Protein AF-A0A842TA79-F1 (afdb_monomer_lite)

pLDDT: mean 74.29, std 12.37, range [44.62, 91.69]

Secondary structure (DSSP, 8-state):
---EE---SHHHHHHHHHHHTTT--PEE--S-S-S-SS----PPPHHHHHHHHHHHHHHHHHHHHTT-

Sequence (68 aa):
MRILIVVGGIAGLTLNALLCQREYRPLIIEKTQEYGGLGGSLGLCNARIENLRKLRNILIKHLSAERF

Structure (mmCIF, N/CA/C/O backbone):
data_AF-A0A842TA79-F1
#
_entry.id   AF-A0A842TA79-F1
#
loop_
_atom_site.group_PDB
_atom_site.id
_atom_site.type_symbol
_atom_site.label_atom_id
_atom_site.label_alt_id
_atom_site.label_comp_id
_atom_site.label_asym_id
_atom_site.label_entity_id
_atom_site.label_seq_id
_atom_site.pdbx_PDB_ins_code
_atom_site.Cartn_x
_atom_site.Cartn_y
_atom_site.Cartn_z
_atom_site.occupancy
_atom_site.B_iso_or_equiv
_atom_site.auth_seq_id
_atom_site.auth_comp_id
_atom_site.auth_asym_id
_atom_site.auth_atom_id
_atom_site.pdbx_PDB_model_num
ATOM 1 N N . MET A 1 1 ? -13.041 -11.849 6.120 1.00 79.31 1 MET A N 1
ATOM 2 C CA . MET A 1 1 ? -12.721 -11.927 4.673 1.00 79.31 1 MET A CA 1
ATOM 3 C C . MET A 1 1 ? -11.217 -11.720 4.500 1.00 79.31 1 MET A C 1
ATOM 5 O O . MET A 1 1 ? -10.671 -10.911 5.241 1.00 79.31 1 MET A O 1
ATOM 9 N N . ARG A 1 2 ? -10.533 -12.453 3.611 1.00 86.12 2 ARG A N 1
ATOM 10 C CA . ARG A 1 2 ? -9.081 -12.298 3.371 1.00 86.12 2 ARG A CA 1
ATOM 11 C C . ARG A 1 2 ? -8.862 -11.603 2.027 1.00 86.12 2 ARG A C 1
ATOM 13 O O . ARG A 1 2 ? -9.468 -12.020 1.046 1.00 86.12 2 ARG A O 1
ATOM 20 N N . ILE A 1 3 ? -8.042 -10.551 2.000 1.00 89.44 3 ILE A N 1
ATOM 21 C CA . ILE A 1 3 ? -7.798 -9.726 0.808 1.00 89.44 3 ILE A CA 1
ATOM 22 C C . ILE A 1 3 ? -6.300 -9.742 0.503 1.00 89.44 3 ILE A C 1
ATOM 24 O O . ILE A 1 3 ? -5.488 -9.484 1.390 1.00 89.44 3 ILE A O 1
ATOM 28 N N . LEU A 1 4 ? -5.950 -10.047 -0.745 1.00 91.50 4 LEU A N 1
ATOM 29 C CA . LEU A 1 4 ? -4.581 -10.045 -1.250 1.00 91.50 4 LEU A CA 1
ATOM 30 C C . LEU A 1 4 ? -4.442 -8.954 -2.314 1.00 91.50 4 LEU A C 1
ATOM 32 O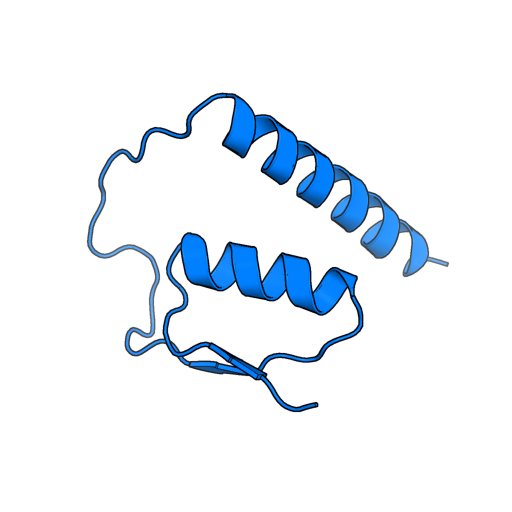 O . LEU A 1 4 ? -5.227 -8.911 -3.260 1.00 91.50 4 LEU A O 1
ATOM 36 N N . ILE A 1 5 ? -3.440 -8.093 -2.167 1.00 89.06 5 ILE A N 1
ATOM 37 C CA . ILE A 1 5 ? -3.109 -7.033 -3.119 1.00 89.06 5 ILE A CA 1
ATOM 38 C C . ILE A 1 5 ? -1.755 -7.387 -3.743 1.00 89.06 5 ILE A C 1
ATOM 40 O O . ILE A 1 5 ? -0.746 -7.403 -3.051 1.00 89.06 5 ILE A O 1
ATOM 44 N N . VAL A 1 6 ? -1.730 -7.687 -5.044 1.00 86.56 6 VAL A N 1
ATOM 45 C CA . VAL A 1 6 ? -0.541 -8.214 -5.765 1.00 86.56 6 VAL A CA 1
ATOM 46 C C . VAL A 1 6 ? 0.304 -7.095 -6.410 1.00 86.56 6 VAL A C 1
ATOM 48 O O . VAL A 1 6 ? 1.200 -7.340 -7.211 1.00 86.56 6 VAL A O 1
ATOM 51 N N . VAL A 1 7 ? -0.002 -5.837 -6.090 1.00 79.88 7 VAL A N 1
ATOM 52 C CA . VAL A 1 7 ? 0.680 -4.645 -6.607 1.00 79.88 7 VAL A CA 1
ATOM 53 C C . VAL A 1 7 ? 0.776 -3.632 -5.470 1.00 79.88 7 VAL A C 1
ATOM 55 O O . VAL A 1 7 ? -0.246 -3.259 -4.908 1.00 79.88 7 VAL A O 1
ATOM 58 N N . GLY A 1 8 ? 1.967 -3.158 -5.136 1.00 76.62 8 GLY A N 1
ATOM 59 C CA . GLY A 1 8 ? 2.259 -2.110 -4.147 1.00 76.62 8 GLY A CA 1
ATOM 60 C C . GLY A 1 8 ? 2.596 -0.750 -4.776 1.00 76.62 8 GLY A C 1
ATOM 61 O O . GLY A 1 8 ? 3.031 0.172 -4.095 1.00 76.62 8 GLY A O 1
ATOM 62 N N . GLY A 1 9 ? 2.324 -0.552 -6.068 1.00 82.00 9 GLY A N 1
ATOM 63 C CA . GLY A 1 9 ? 2.268 0.789 -6.656 1.00 82.00 9 GLY A CA 1
ATOM 64 C C . GLY A 1 9 ? 1.211 1.685 -5.983 1.00 82.00 9 GLY A C 1
ATOM 65 O O . GLY A 1 9 ? 0.399 1.236 -5.171 1.00 82.00 9 GLY A O 1
ATOM 66 N N . ILE A 1 10 ? 1.154 2.965 -6.368 1.00 82.75 10 ILE A N 1
ATOM 67 C CA . ILE A 1 10 ? 0.287 3.987 -5.736 1.00 82.75 10 ILE A CA 1
ATOM 68 C C . ILE A 1 10 ? -1.173 3.527 -5.580 1.00 82.75 10 ILE A C 1
ATOM 70 O O . ILE A 1 10 ? -1.776 3.734 -4.527 1.00 82.75 10 ILE A O 1
ATOM 74 N N . ALA A 1 11 ? -1.747 2.879 -6.598 1.00 83.25 11 ALA A N 1
ATOM 75 C CA . ALA A 1 11 ? -3.119 2.371 -6.538 1.00 83.25 11 ALA A CA 1
ATOM 76 C C . ALA A 1 11 ? -3.291 1.256 -5.491 1.00 83.25 11 ALA A C 1
ATOM 78 O O . ALA A 1 11 ? -4.265 1.262 -4.741 1.00 83.25 11 ALA A O 1
ATOM 79 N N . GLY A 1 12 ? -2.330 0.336 -5.408 1.00 86.44 12 GLY A N 1
ATOM 80 C CA . GLY A 1 12 ? -2.345 -0.772 -4.459 1.00 86.44 12 GLY A CA 1
ATOM 81 C C . GLY A 1 12 ? -2.172 -0.323 -3.014 1.00 86.44 12 GLY A C 1
ATOM 82 O O . GLY A 1 12 ? -2.939 -0.738 -2.148 1.00 86.44 12 GLY A O 1
ATOM 83 N N . LEU A 1 13 ? -1.252 0.611 -2.759 1.00 85.56 13 LEU A N 1
ATOM 84 C CA . LEU A 1 13 ? -1.088 1.219 -1.433 1.00 85.56 13 LEU A CA 1
ATOM 85 C C . LEU A 1 13 ? -2.311 2.043 -1.025 1.00 85.56 13 LEU A C 1
ATOM 87 O O . LEU A 1 13 ? -2.741 1.980 0.127 1.00 85.56 13 LEU A O 1
ATOM 91 N N . THR A 1 14 ? -2.913 2.774 -1.969 1.00 86.19 14 THR A N 1
ATOM 92 C CA . THR A 1 14 ? -4.152 3.524 -1.710 1.00 86.19 14 THR A CA 1
ATOM 93 C C . THR A 1 14 ? -5.291 2.576 -1.336 1.00 86.19 14 THR A C 1
ATOM 95 O O . THR A 1 14 ? -6.000 2.821 -0.360 1.00 86.19 14 THR A O 1
ATOM 98 N N . LEU A 1 15 ? -5.450 1.469 -2.069 1.00 86.50 15 LEU A N 1
A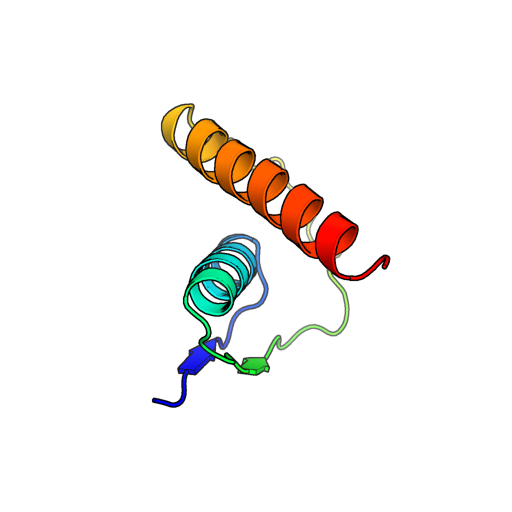TOM 99 C CA . LEU A 1 15 ? -6.455 0.452 -1.767 1.00 86.50 15 LEU A CA 1
ATOM 100 C C . LEU A 1 15 ? -6.199 -0.209 -0.409 1.00 86.50 15 LEU A C 1
ATOM 102 O O . LEU A 1 15 ? -7.132 -0.339 0.380 1.00 86.50 15 LEU A O 1
ATOM 106 N N . ASN A 1 16 ? -4.949 -0.574 -0.116 1.00 88.12 16 ASN A N 1
ATOM 107 C CA . ASN A 1 16 ? -4.567 -1.130 1.177 1.00 88.12 16 ASN A CA 1
ATOM 108 C C . ASN A 1 16 ? -4.985 -0.201 2.318 1.00 88.12 16 ASN A C 1
ATOM 110 O O . ASN A 1 16 ? -5.668 -0.625 3.245 1.00 88.12 16 ASN A O 1
ATOM 114 N N . ALA A 1 17 ? -4.656 1.085 2.211 1.00 84.69 17 ALA A N 1
ATOM 115 C CA . ALA A 1 17 ? -4.983 2.054 3.244 1.00 84.69 17 ALA A CA 1
ATOM 116 C C . ALA A 1 17 ? -6.506 2.239 3.418 1.00 84.69 17 ALA A C 1
ATOM 118 O O . ALA A 1 17 ? -6.988 2.295 4.548 1.00 84.69 17 ALA A O 1
ATOM 119 N N . LEU A 1 18 ? -7.286 2.251 2.329 1.00 87.12 18 LEU A N 1
ATOM 120 C CA . LEU A 1 18 ? -8.758 2.300 2.385 1.00 87.12 18 LEU A CA 1
ATOM 121 C C . LEU A 1 18 ? -9.394 1.040 2.991 1.00 87.12 18 LEU A C 1
ATOM 123 O O . LEU A 1 18 ? -10.489 1.111 3.556 1.00 87.12 18 LEU A O 1
ATOM 127 N N . LEU A 1 19 ? -8.757 -0.117 2.826 1.00 89.00 19 LEU A N 1
ATOM 128 C CA . LEU A 1 19 ? -9.219 -1.380 3.395 1.00 89.00 19 LEU A CA 1
ATOM 129 C C . LEU A 1 19 ? -8.862 -1.484 4.878 1.00 89.00 19 LEU A C 1
ATOM 131 O O . LEU A 1 19 ? -9.728 -1.850 5.671 1.00 89.00 19 LEU A O 1
ATOM 135 N N . CYS A 1 20 ? -7.653 -1.074 5.265 1.00 85.75 20 CYS A N 1
ATOM 136 C CA . CYS A 1 20 ? -7.259 -0.967 6.670 1.00 85.75 20 CYS A CA 1
ATOM 137 C C . CYS A 1 20 ? -8.187 -0.026 7.453 1.00 85.75 20 CYS A C 1
ATOM 139 O O . CYS A 1 20 ? -8.559 -0.332 8.579 1.00 85.75 20 CYS A O 1
ATOM 141 N N . GLN A 1 21 ? -8.646 1.073 6.837 1.00 83.50 21 GLN A N 1
ATOM 142 C CA . GLN A 1 21 ? -9.646 1.976 7.433 1.00 83.50 21 GLN A CA 1
ATOM 143 C C . GLN A 1 21 ? -11.000 1.321 7.718 1.00 83.50 21 GLN A C 1
ATOM 145 O O . GLN A 1 21 ? -11.766 1.832 8.528 1.00 83.50 21 GLN A O 1
ATOM 150 N N . ARG A 1 22 ? -11.319 0.225 7.032 1.00 87.81 22 ARG A N 1
ATOM 151 C CA . ARG A 1 22 ? -12.538 -0.558 7.249 1.00 87.81 22 ARG A CA 1
ATOM 152 C C . ARG A 1 22 ? -12.259 -1.830 8.052 1.00 87.81 22 ARG A C 1
ATOM 154 O O . ARG A 1 22 ? -13.002 -2.795 7.922 1.00 87.81 22 ARG A O 1
ATOM 161 N N . GLU A 1 23 ? -11.167 -1.837 8.818 1.00 90.19 23 GLU A N 1
ATOM 162 C CA . GLU A 1 23 ? -10.753 -2.931 9.708 1.00 90.19 23 GLU A CA 1
ATOM 163 C C . GLU A 1 23 ? -10.406 -4.245 8.991 1.00 90.19 23 GLU A C 1
ATOM 165 O O . GLU A 1 23 ? -10.233 -5.296 9.613 1.00 90.19 23 GLU A O 1
ATOM 170 N N . TYR A 1 24 ? -10.226 -4.200 7.669 1.00 89.88 24 TYR A N 1
ATOM 171 C CA . TYR A 1 24 ? -9.636 -5.317 6.947 1.00 89.88 24 TYR A CA 1
ATOM 172 C C . TYR A 1 24 ? -8.127 -5.356 7.191 1.00 89.88 24 TYR A C 1
ATOM 174 O O . TYR A 1 24 ? -7.486 -4.338 7.442 1.00 89.88 24 TYR A O 1
ATOM 182 N N . ARG A 1 25 ? -7.543 -6.549 7.064 1.00 90.38 25 ARG A N 1
ATOM 183 C CA . ARG A 1 25 ? -6.092 -6.769 7.134 1.00 90.38 25 ARG A CA 1
ATOM 184 C C . ARG A 1 25 ? -5.598 -7.354 5.808 1.00 90.38 25 ARG A C 1
ATOM 186 O O . ARG A 1 25 ? -5.500 -8.579 5.699 1.00 90.38 25 ARG A O 1
ATOM 193 N N . PRO A 1 26 ? -5.395 -6.525 4.769 1.00 88.75 26 PRO A N 1
ATOM 194 C CA . PRO A 1 26 ? -4.919 -6.996 3.479 1.00 88.75 26 PRO A CA 1
ATOM 195 C C . PRO A 1 26 ? -3.459 -7.438 3.577 1.00 88.75 26 PRO A C 1
ATOM 197 O O . PRO A 1 26 ? -2.668 -6.837 4.302 1.00 88.75 26 PRO A O 1
ATOM 200 N N . LEU A 1 27 ? -3.092 -8.463 2.814 1.00 91.69 27 LEU A N 1
ATOM 201 C CA . LEU A 1 27 ? -1.691 -8.790 2.563 1.00 91.69 27 LEU A CA 1
ATOM 202 C C . LEU A 1 27 ? -1.270 -8.116 1.256 1.00 91.69 27 LEU A C 1
ATOM 204 O O . LEU A 1 27 ? -1.962 -8.266 0.247 1.00 91.69 27 LEU A O 1
ATOM 208 N N . ILE A 1 28 ? -0.155 -7.387 1.264 1.00 87.81 28 ILE A N 1
ATOM 209 C CA . ILE A 1 28 ? 0.429 -6.807 0.049 1.00 87.81 28 ILE A CA 1
ATOM 210 C C . ILE A 1 28 ? 1.610 -7.670 -0.384 1.00 87.81 28 ILE A C 1
ATOM 212 O O . ILE A 1 28 ? 2.475 -7.995 0.427 1.00 87.81 28 ILE A O 1
ATOM 216 N N . ILE A 1 29 ? 1.650 -8.007 -1.668 1.00 88.50 29 ILE A N 1
ATOM 217 C CA . ILE A 1 29 ? 2.796 -8.619 -2.331 1.00 88.50 29 ILE A CA 1
ATOM 218 C C . ILE A 1 29 ? 3.225 -7.669 -3.448 1.00 88.50 29 ILE A C 1
ATOM 220 O O . ILE A 1 29 ? 2.424 -7.315 -4.307 1.00 88.50 29 ILE A O 1
ATOM 224 N N . GLU A 1 30 ? 4.489 -7.264 -3.431 1.00 82.62 30 GLU A N 1
ATOM 225 C CA . GLU A 1 30 ? 5.135 -6.459 -4.468 1.00 82.62 30 GLU A CA 1
ATOM 226 C C . GLU A 1 30 ? 6.304 -7.285 -5.016 1.00 82.62 30 GLU A C 1
ATOM 228 O O . GLU A 1 30 ? 7.048 -7.903 -4.254 1.00 82.62 30 GLU A O 1
ATOM 233 N N . LYS A 1 31 ? 6.448 -7.338 -6.345 1.00 82.00 31 LYS A N 1
ATOM 234 C CA . LYS A 1 31 ? 7.522 -8.116 -6.989 1.00 82.00 31 LYS A CA 1
ATOM 235 C C . LYS A 1 31 ? 8.897 -7.479 -6.757 1.00 82.00 31 LYS A C 1
ATOM 237 O O . LYS A 1 31 ? 9.906 -8.178 -6.735 1.00 82.00 31 LYS A O 1
ATOM 242 N N . THR A 1 32 ? 8.927 -6.158 -6.628 1.00 76.25 32 THR A N 1
ATOM 243 C CA . THR A 1 32 ? 10.146 -5.358 -6.504 1.00 76.25 32 THR A CA 1
ATOM 244 C C . THR A 1 32 ? 10.428 -5.062 -5.034 1.00 76.25 32 THR A C 1
ATOM 246 O O . THR A 1 32 ? 9.523 -4.687 -4.295 1.00 76.25 32 THR A O 1
ATOM 249 N N . GLN A 1 33 ? 11.682 -5.205 -4.600 1.00 68.44 33 GLN A N 1
ATOM 250 C CA . GLN A 1 33 ? 12.069 -4.900 -3.215 1.00 68.44 33 GLN A CA 1
ATOM 251 C C . GLN A 1 33 ? 12.152 -3.394 -2.923 1.00 68.44 33 GLN A C 1
ATOM 253 O O . GLN A 1 33 ? 12.116 -3.000 -1.761 1.00 68.44 33 GLN A O 1
ATOM 258 N N . GLU A 1 34 ? 12.224 -2.551 -3.956 1.00 68.31 34 GLU A N 1
ATOM 259 C CA . GLU A 1 34 ? 12.418 -1.109 -3.815 1.00 68.31 34 GLU A CA 1
ATOM 260 C C . GLU A 1 34 ? 11.423 -0.304 -4.658 1.00 68.31 34 GLU A C 1
ATOM 262 O O . GLU A 1 34 ? 11.198 -0.574 -5.841 1.00 68.31 34 GLU A O 1
ATOM 267 N N . TYR A 1 35 ? 10.866 0.743 -4.046 1.00 67.12 35 TYR A N 1
ATOM 268 C CA . TYR A 1 35 ? 10.111 1.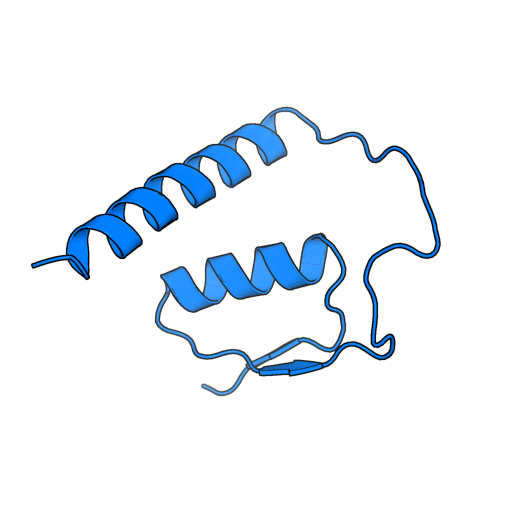784 -4.734 1.00 67.12 35 TYR A CA 1
ATOM 269 C C . TYR A 1 35 ? 11.088 2.881 -5.173 1.00 67.12 35 TYR A C 1
ATOM 271 O O . TYR A 1 35 ? 11.585 3.622 -4.330 1.00 67.12 35 TYR A O 1
ATOM 279 N N . GLY A 1 36 ? 11.377 3.006 -6.473 1.00 59.66 36 GLY A N 1
ATOM 280 C CA . GLY A 1 36 ? 12.256 4.094 -6.937 1.00 59.66 36 GLY A CA 1
ATOM 281 C C . GLY A 1 36 ? 12.868 3.978 -8.333 1.00 59.66 36 GLY A C 1
ATOM 282 O O . GLY A 1 36 ? 13.378 4.970 -8.839 1.00 59.66 36 GLY A O 1
ATOM 283 N N . GLY A 1 37 ? 12.798 2.815 -8.990 1.00 59.84 37 GLY A N 1
ATOM 284 C CA . GLY A 1 37 ? 13.534 2.582 -10.245 1.00 59.84 37 GLY A CA 1
ATOM 285 C C . GLY A 1 37 ? 13.011 3.305 -11.497 1.00 59.84 37 GLY A C 1
ATOM 286 O O . GLY A 1 37 ? 13.731 3.403 -12.484 1.00 59.84 37 GLY A O 1
ATOM 287 N N . LEU A 1 38 ? 11.774 3.814 -11.487 1.00 61.25 38 LEU A N 1
ATOM 288 C CA . LEU A 1 38 ? 11.144 4.467 -12.642 1.00 61.25 38 LEU A CA 1
ATOM 289 C C . LEU A 1 38 ? 10.537 5.806 -12.205 1.00 61.25 38 LEU A C 1
ATOM 291 O O . LEU A 1 38 ? 9.359 5.900 -11.862 1.00 61.25 38 LEU A O 1
ATOM 295 N N . GLY A 1 39 ? 11.375 6.843 -12.158 1.00 60.66 39 GLY A N 1
ATOM 296 C CA . GLY A 1 39 ? 10.963 8.212 -11.854 1.00 60.66 39 GLY A CA 1
ATOM 297 C C . GLY A 1 39 ? 10.111 8.793 -12.982 1.00 60.66 39 GLY A C 1
ATOM 298 O O . GLY A 1 39 ? 10.619 9.093 -14.058 1.00 60.66 39 GLY A O 1
ATOM 299 N N . GLY A 1 40 ? 8.814 8.961 -12.732 1.00 62.38 40 GLY A N 1
ATOM 300 C CA . GLY A 1 40 ? 7.877 9.604 -13.648 1.00 62.38 40 GLY A CA 1
ATOM 301 C C . GLY A 1 40 ? 6.901 10.499 -12.894 1.00 62.38 40 GLY A C 1
ATOM 302 O O . GLY A 1 40 ? 6.497 10.193 -11.771 1.00 62.38 40 GLY A O 1
ATOM 303 N N . SER A 1 41 ? 6.515 11.623 -13.498 1.00 71.12 41 SER A N 1
ATOM 304 C CA . SER A 1 41 ? 5.496 12.506 -12.930 1.00 71.12 41 SER A CA 1
ATOM 305 C C . SER A 1 41 ? 4.105 11.912 -13.152 1.00 71.12 41 SER A C 1
ATOM 307 O O . SER A 1 41 ? 3.684 11.695 -14.286 1.00 71.12 41 SER A O 1
ATOM 309 N N . LEU A 1 42 ? 3.367 11.678 -12.067 1.00 67.62 42 LEU A N 1
ATOM 310 C CA . LEU A 1 42 ? 1.970 11.247 -12.104 1.00 67.62 42 LEU A CA 1
ATOM 311 C C . LEU A 1 42 ? 1.062 12.399 -11.672 1.00 67.62 42 LEU A C 1
ATOM 313 O O . LEU A 1 42 ? 1.141 12.882 -10.544 1.00 67.62 42 LEU A O 1
ATOM 317 N N . GLY A 1 43 ? 0.177 12.830 -12.572 1.00 68.44 43 GLY A N 1
ATOM 318 C CA . GLY A 1 43 ? -0.838 13.839 -12.284 1.00 68.44 43 GLY A CA 1
ATOM 319 C C . GLY A 1 43 ? -2.043 13.242 -11.556 1.00 68.44 43 GLY A C 1
ATOM 320 O O . GLY A 1 43 ? -2.689 12.309 -12.041 1.00 68.44 43 GLY A O 1
ATOM 321 N N . LEU A 1 44 ? -2.391 13.805 -10.401 1.00 71.50 44 LEU A N 1
ATOM 322 C CA . LEU A 1 44 ? -3.630 13.487 -9.693 1.00 71.50 44 LEU A CA 1
ATOM 323 C C . LEU A 1 44 ? -4.692 14.535 -10.030 1.00 71.50 44 LEU A C 1
ATOM 325 O O . LEU A 1 44 ? -4.447 15.732 -9.946 1.00 71.50 44 LEU A O 1
ATOM 329 N N . CYS A 1 45 ? -5.894 14.087 -10.391 1.00 70.69 45 CYS A N 1
ATOM 330 C CA . CYS A 1 45 ? -7.029 14.986 -10.588 1.00 70.69 45 CYS A CA 1
ATOM 331 C C . CYS A 1 45 ? -7.639 15.413 -9.240 1.00 70.69 45 CYS A C 1
ATOM 333 O O . CYS A 1 45 ? -7.529 14.696 -8.242 1.00 70.69 45 CYS A O 1
ATOM 335 N N . ASN A 1 46 ? -8.330 16.555 -9.218 1.00 68.94 46 ASN A N 1
ATOM 336 C CA . ASN A 1 46 ? -8.833 17.196 -7.993 1.00 68.94 46 ASN A CA 1
ATOM 337 C C . ASN A 1 46 ? -9.683 16.275 -7.097 1.00 68.94 46 ASN A C 1
ATOM 339 O O . ASN A 1 46 ? -9.508 16.266 -5.880 1.00 68.94 46 ASN A O 1
ATOM 343 N N . ALA A 1 47 ? -10.539 15.431 -7.683 1.00 67.38 47 ALA A N 1
ATOM 344 C CA . ALA A 1 47 ? -11.337 14.459 -6.931 1.00 67.38 47 ALA A CA 1
ATOM 345 C C . ALA A 1 47 ? -10.474 13.408 -6.199 1.00 67.38 47 ALA A C 1
ATOM 347 O O . ALA A 1 47 ? -10.809 12.973 -5.098 1.00 67.38 47 ALA A O 1
ATOM 348 N N . ARG A 1 48 ? -9.326 13.024 -6.777 1.00 63.94 48 ARG A N 1
ATOM 349 C CA . ARG A 1 48 ? -8.371 12.097 -6.147 1.00 63.94 48 ARG A CA 1
ATOM 350 C C . ARG A 1 48 ? -7.576 12.764 -5.023 1.00 63.94 48 ARG A C 1
ATOM 352 O O . ARG A 1 48 ? -7.282 12.103 -4.031 1.00 63.94 48 ARG A O 1
ATOM 359 N N . ILE A 1 49 ? -7.295 14.063 -5.130 1.00 70.38 49 ILE A N 1
ATOM 360 C CA . ILE A 1 49 ? -6.607 14.834 -4.081 1.00 70.38 49 ILE A CA 1
ATOM 361 C C . ILE A 1 49 ? -7.474 14.941 -2.821 1.00 70.38 49 ILE A C 1
ATOM 363 O O . ILE A 1 49 ? -6.968 14.759 -1.716 1.00 70.38 49 ILE A O 1
ATOM 367 N N . GLU A 1 50 ? -8.778 15.186 -2.966 1.00 73.12 50 GLU A N 1
ATOM 368 C CA . GLU A 1 50 ? -9.692 15.261 -1.817 1.00 73.12 50 GLU A CA 1
ATOM 369 C C . GLU A 1 50 ? -9.782 13.922 -1.071 1.00 73.12 50 GLU A C 1
ATOM 371 O O . GLU A 1 50 ? -9.712 13.878 0.159 1.00 73.12 50 GLU A O 1
A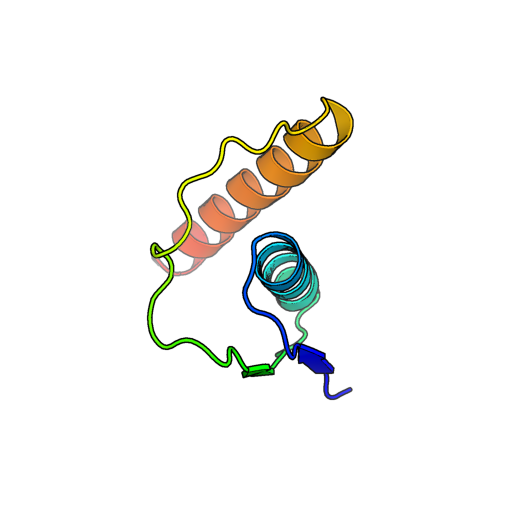TOM 376 N N . ASN A 1 51 ? -9.840 12.809 -1.806 1.00 70.25 51 ASN A N 1
ATOM 377 C CA . ASN A 1 51 ? -9.843 11.477 -1.203 1.00 70.25 51 ASN A CA 1
ATOM 378 C C . ASN A 1 51 ? -8.532 11.166 -0.468 1.00 70.25 51 ASN A C 1
ATOM 380 O O . ASN A 1 51 ? -8.573 10.637 0.641 1.00 70.25 51 ASN A O 1
ATOM 384 N N . LEU A 1 52 ? -7.380 11.555 -1.023 1.00 71.44 52 LEU A N 1
ATOM 385 C CA . LEU A 1 52 ? -6.084 11.421 -0.346 1.00 71.44 52 LEU A CA 1
ATOM 386 C C . LEU A 1 52 ? -5.976 12.320 0.895 1.00 71.44 52 LEU A C 1
ATOM 388 O O . LEU A 1 52 ? -5.427 11.906 1.916 1.00 71.44 52 LEU A O 1
ATOM 392 N N . ARG A 1 53 ? -6.540 13.531 0.848 1.00 72.62 53 ARG A N 1
ATOM 393 C CA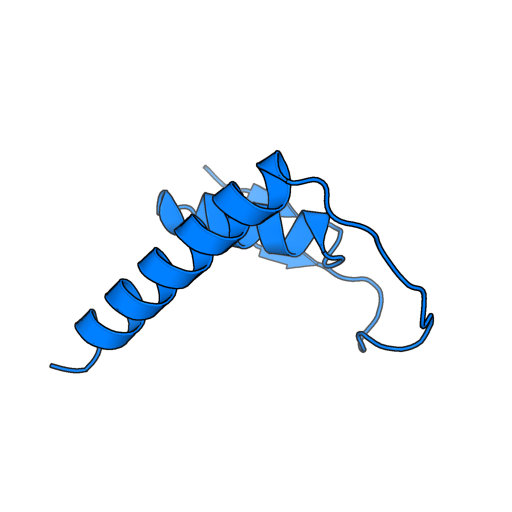 . ARG A 1 53 ? -6.573 14.461 1.987 1.00 72.62 53 ARG A CA 1
ATOM 394 C C . ARG A 1 53 ? -7.397 13.904 3.147 1.00 72.62 53 ARG A C 1
ATOM 396 O O . ARG A 1 53 ? -6.952 13.971 4.294 1.00 72.62 53 ARG A O 1
ATOM 403 N N . LYS A 1 54 ? -8.556 13.307 2.854 1.00 70.31 54 LYS A N 1
ATOM 404 C CA . LYS A 1 54 ? -9.358 12.575 3.847 1.00 70.31 54 LYS A CA 1
ATOM 405 C C . LYS A 1 54 ? -8.560 11.424 4.455 1.00 70.31 54 LYS A C 1
ATOM 407 O O . LYS A 1 54 ? -8.523 11.287 5.674 1.00 70.31 54 LYS A O 1
ATOM 412 N N . LEU A 1 55 ? -7.851 10.670 3.616 1.00 67.50 55 LEU A N 1
ATOM 413 C CA . LEU A 1 55 ? -6.986 9.565 4.028 1.00 67.50 55 LEU A CA 1
ATOM 414 C C . LEU A 1 55 ? -5.894 10.013 5.012 1.00 67.50 55 LEU A C 1
ATOM 416 O O . LEU A 1 55 ? -5.737 9.408 6.071 1.00 67.50 55 LEU A O 1
ATOM 420 N N . ARG A 1 56 ? -5.211 11.126 4.714 1.00 72.62 56 ARG A N 1
ATOM 421 C CA . ARG A 1 56 ? -4.188 11.729 5.584 1.00 72.62 56 ARG A CA 1
ATOM 422 C C . ARG A 1 56 ? -4.749 12.144 6.945 1.00 72.62 56 ARG A C 1
ATOM 424 O O . ARG A 1 56 ? -4.153 11.839 7.971 1.00 72.62 56 ARG A O 1
ATOM 431 N N . ASN A 1 57 ? -5.883 12.841 6.966 1.00 66.69 57 ASN A N 1
ATOM 432 C CA . ASN A 1 57 ? -6.460 13.350 8.213 1.00 66.69 57 ASN A CA 1
ATOM 433 C C . ASN A 1 57 ? -6.935 12.216 9.139 1.00 66.69 57 ASN A C 1
ATOM 435 O O . ASN A 1 57 ? -6.896 12.361 10.358 1.00 66.69 57 ASN A O 1
ATOM 439 N N . ILE A 1 58 ? -7.358 11.086 8.569 1.00 64.50 58 ILE A N 1
ATOM 440 C CA . ILE A 1 58 ? -7.740 9.890 9.328 1.00 64.50 58 ILE A CA 1
ATOM 441 C C . ILE A 1 58 ? -6.500 9.185 9.893 1.00 64.50 58 ILE A C 1
ATOM 443 O O . ILE A 1 58 ? -6.499 8.822 11.064 1.00 64.50 58 ILE A O 1
ATOM 447 N N . LEU A 1 59 ? -5.427 9.061 9.105 1.00 59.59 59 LEU A N 1
ATOM 448 C CA . LEU A 1 59 ? -4.148 8.492 9.555 1.00 59.59 59 LEU A CA 1
ATOM 449 C C . LEU A 1 59 ? -3.543 9.273 10.728 1.00 59.59 59 LEU A C 1
ATOM 451 O O . LEU A 1 59 ? -3.112 8.668 11.704 1.00 59.59 59 LEU A O 1
ATOM 455 N N . ILE A 1 60 ? -3.578 10.609 10.670 1.00 66.88 60 ILE A N 1
ATOM 456 C CA . ILE A 1 60 ? -3.131 11.471 11.776 1.00 66.88 60 ILE A CA 1
ATOM 457 C C . ILE A 1 60 ? -3.968 11.214 13.034 1.00 66.88 60 ILE A C 1
ATOM 459 O O . ILE A 1 60 ? -3.412 11.067 14.116 1.00 66.88 60 ILE A O 1
ATOM 463 N N . LYS A 1 61 ? -5.297 11.109 12.902 1.00 59.62 61 LYS A N 1
ATOM 464 C CA . LYS A 1 61 ? -6.176 10.805 14.042 1.00 59.62 61 LYS A CA 1
ATOM 465 C C . LYS A 1 61 ? -5.895 9.432 14.651 1.00 59.62 61 LYS A C 1
ATOM 467 O O . LYS A 1 61 ? -5.923 9.313 15.868 1.00 59.62 61 LYS A O 1
ATOM 472 N N . HIS A 1 62 ? -5.616 8.424 13.829 1.00 54.38 62 HIS A N 1
ATOM 473 C CA . HIS A 1 62 ? -5.317 7.072 14.302 1.00 54.38 62 HIS A CA 1
ATOM 474 C C . HIS A 1 62 ? -3.963 7.014 15.029 1.00 54.38 62 HIS A C 1
ATOM 476 O O . HIS A 1 62 ? -3.890 6.520 16.146 1.00 54.38 62 HIS A O 1
ATOM 482 N N . LEU A 1 63 ? -2.922 7.639 14.467 1.00 53.81 63 LEU A N 1
ATOM 483 C CA . LEU A 1 63 ? -1.600 7.749 15.102 1.00 53.81 63 LEU A CA 1
ATOM 484 C C . LEU A 1 63 ? -1.612 8.591 16.389 1.00 53.81 63 LEU A C 1
ATOM 486 O O . LEU A 1 63 ? -0.817 8.351 17.294 1.00 53.81 63 LEU A O 1
ATOM 490 N N . SER A 1 64 ? -2.499 9.585 16.487 1.00 55.44 64 SER A N 1
ATOM 491 C CA . SER A 1 64 ? -2.713 10.337 17.729 1.00 55.44 64 SER A CA 1
ATOM 492 C C . SER A 1 64 ? -3.499 9.553 18.783 1.00 55.44 64 SER A C 1
ATOM 494 O O . SER A 1 64 ? -3.324 9.832 19.964 1.00 55.44 64 SER A O 1
ATOM 496 N N . ALA A 1 65 ? -4.340 8.594 18.385 1.00 56.22 65 ALA A N 1
ATOM 497 C CA . ALA A 1 65 ? -5.096 7.747 19.308 1.00 56.22 65 ALA A CA 1
ATOM 498 C C . ALA A 1 65 ? -4.235 6.641 19.944 1.00 56.22 65 ALA A C 1
ATOM 500 O O . ALA A 1 65 ? -4.524 6.226 21.056 1.00 56.22 65 ALA A O 1
ATOM 501 N N . GLU A 1 66 ? -3.156 6.211 19.284 1.00 50.53 66 GLU A N 1
ATOM 502 C CA . GLU A 1 66 ? -2.195 5.232 19.824 1.00 50.53 66 GLU A CA 1
ATOM 503 C C . GLU A 1 66 ? -1.121 5.850 20.748 1.00 50.53 66 GLU A C 1
ATOM 505 O O . GLU A 1 66 ? -0.243 5.142 21.235 1.00 50.53 66 GLU A O 1
ATOM 510 N N . ARG A 1 67 ? -1.153 7.172 20.989 1.00 48.94 67 ARG A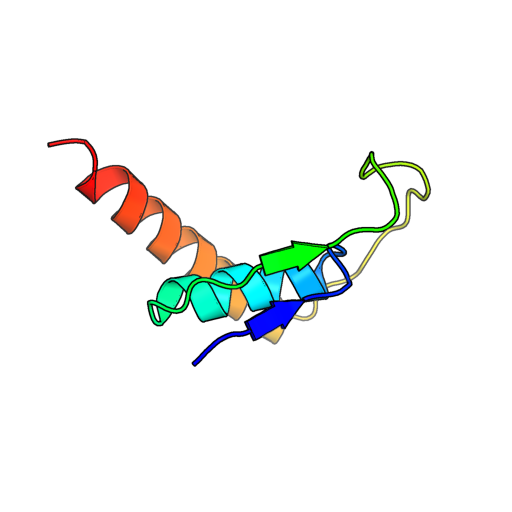 N 1
ATOM 511 C CA . ARG A 1 67 ? -0.183 7.887 21.847 1.00 48.94 67 ARG A CA 1
ATOM 512 C C . ARG A 1 67 ? -0.634 8.110 23.302 1.00 48.94 67 ARG A C 1
ATOM 514 O O . ARG A 1 67 ? 0.043 8.859 24.006 1.00 48.94 67 ARG A O 1
ATOM 521 N N . PHE A 1 68 ? -1.717 7.476 23.753 1.00 44.62 68 PHE A N 1
ATOM 522 C CA . PHE A 1 68 ? -2.180 7.508 25.147 1.00 44.62 68 PHE A CA 1
ATOM 523 C C . PHE A 1 68 ? -2.473 6.107 25.672 1.00 44.62 68 PHE A C 1
ATOM 525 O O . PHE A 1 68 ? -3.062 5.313 24.906 1.00 44.62 68 PHE A O 1
#

Foldseek 3Di:
DEAEQADPPPVSVLVCLVCVVVVYDYHYHHPDPDDDPDDDDDDDDPVRVVSVVVSVVVVVVVVVVVPD

Radius of gyration: 13.93 Å; chains: 1; bounding box: 26×30×39 Å